Protein AF-A0A962YGZ7-F1 (afdb_monomer_lite)

Foldseek 3Di:
DLVVLLVLLLVLLLVLLVQQPPWDDDDPDTDGPSVVSVVSNVVSLVCCCVPVHPVRSVVSVVVSVVSNVVSD

Secondary structure (DSSP, 8-state):
-HHHHHHHHHHHHHHHHHGGG-EEEETTEEEETHHHHHHHHHHHHHHHHHHS-HHHHHHHHHHHHHHHHHH-

Radius of gyration: 13.18 Å; chains: 1; bounding box: 29×22×38 Å

Structure (mmCIF, N/CA/C/O backbone):
data_AF-A0A962YGZ7-F1
#
_entry.id   AF-A0A962YGZ7-F1
#
loop_
_atom_site.group_PDB
_atom_site.id
_atom_site.type_symbol
_atom_site.label_atom_id
_atom_site.label_alt_id
_atom_site.label_comp_id
_atom_site.label_asym_id
_atom_site.label_entity_id
_atom_site.label_seq_id
_atom_site.pdbx_PDB_ins_code
_atom_site.Cartn_x
_atom_site.Cartn_y
_atom_site.Cartn_z
_atom_site.occupancy
_atom_site.B_iso_or_equiv
_atom_site.auth_seq_id
_atom_site.auth_comp_id
_atom_site.auth_asym_id
_atom_site.auth_atom_id
_atom_site.pdbx_PDB_model_num
ATOM 1 N N . MET A 1 1 ? -18.516 -2.559 1.884 1.00 76.31 1 MET A N 1
ATOM 2 C CA . MET A 1 1 ? -17.692 -1.479 1.296 1.00 76.31 1 MET A CA 1
ATOM 3 C C . MET A 1 1 ? -16.265 -1.497 1.853 1.00 76.31 1 MET A C 1
ATOM 5 O O . MET A 1 1 ? -15.351 -1.719 1.076 1.00 76.31 1 MET A O 1
ATOM 9 N N . TYR A 1 2 ? -16.063 -1.378 3.174 1.00 87.75 2 TYR A N 1
ATOM 10 C CA . TYR A 1 2 ? -14.730 -1.369 3.814 1.00 87.75 2 TYR A CA 1
ATOM 11 C C . TYR A 1 2 ? -13.803 -2.532 3.413 1.00 87.75 2 TYR A C 1
ATOM 13 O O . TYR A 1 2 ? -12.709 -2.308 2.913 1.00 87.75 2 TYR A O 1
ATOM 21 N N . VAL A 1 3 ? -14.268 -3.780 3.545 1.00 92.25 3 VAL A N 1
ATOM 22 C CA . VAL A 1 3 ? -13.471 -4.980 3.211 1.00 92.25 3 VAL A CA 1
ATOM 23 C C . VAL A 1 3 ? -13.064 -5.015 1.734 1.00 92.25 3 VAL A C 1
ATOM 25 O O . VAL A 1 3 ? -11.969 -5.454 1.406 1.00 92.25 3 VAL A O 1
ATOM 28 N N . PHE A 1 4 ? -13.917 -4.508 0.842 1.00 94.62 4 PHE A N 1
ATOM 29 C CA . PHE A 1 4 ? -13.639 -4.467 -0.593 1.00 94.62 4 PHE A CA 1
ATOM 30 C C . PHE A 1 4 ? -12.520 -3.468 -0.925 1.00 94.62 4 PHE A C 1
ATOM 32 O O . PHE A 1 4 ? -11.604 -3.803 -1.669 1.00 94.62 4 PHE A O 1
ATOM 39 N N . LEU A 1 5 ? -12.542 -2.283 -0.303 1.00 93.44 5 LEU A N 1
ATOM 40 C CA . LEU A 1 5 ? -11.464 -1.291 -0.406 1.00 93.44 5 LEU A CA 1
ATOM 41 C C . LEU A 1 5 ? -10.130 -1.841 0.115 1.00 93.44 5 LEU A C 1
ATOM 43 O O . LEU A 1 5 ? -9.099 -1.634 -0.516 1.00 93.44 5 LEU A O 1
ATOM 47 N N . ILE A 1 6 ? -10.150 -2.583 1.227 1.00 94.25 6 ILE A N 1
ATOM 48 C CA . ILE A 1 6 ? -8.948 -3.229 1.779 1.00 94.25 6 ILE A CA 1
ATOM 49 C C . ILE A 1 6 ? -8.417 -4.302 0.829 1.00 94.25 6 ILE A C 1
ATOM 51 O O . ILE A 1 6 ? -7.216 -4.354 0.580 1.00 94.25 6 ILE A O 1
ATOM 55 N N . ALA A 1 7 ? -9.296 -5.148 0.288 1.00 95.38 7 ALA A N 1
ATOM 56 C CA . ALA A 1 7 ? -8.902 -6.200 -0.641 1.00 95.38 7 ALA A CA 1
ATOM 57 C C . ALA A 1 7 ? -8.252 -5.618 -1.904 1.00 95.38 7 ALA A C 1
ATOM 59 O O . ALA A 1 7 ? -7.186 -6.081 -2.306 1.00 95.38 7 ALA A O 1
ATOM 60 N N . ILE A 1 8 ? -8.846 -4.567 -2.485 1.00 95.38 8 ILE A N 1
ATOM 61 C CA . ILE A 1 8 ? -8.266 -3.856 -3.633 1.00 95.38 8 ILE A CA 1
ATOM 62 C C . ILE A 1 8 ? -6.933 -3.218 -3.249 1.00 95.38 8 ILE A C 1
ATOM 64 O O . ILE A 1 8 ? -5.963 -3.374 -3.982 1.00 95.38 8 ILE A O 1
ATOM 68 N N . PHE A 1 9 ? -6.853 -2.552 -2.095 1.00 96.00 9 PHE A N 1
ATOM 69 C CA . PHE A 1 9 ? -5.613 -1.942 -1.625 1.00 96.00 9 PHE A CA 1
ATOM 70 C C . PHE A 1 9 ? -4.476 -2.968 -1.513 1.00 96.00 9 PHE A C 1
ATOM 72 O O . PHE A 1 9 ? -3.411 -2.756 -2.084 1.00 96.00 9 PHE A O 1
ATOM 79 N N . ILE A 1 10 ? -4.699 -4.097 -0.833 1.00 95.50 10 ILE A N 1
ATOM 80 C CA . ILE A 1 10 ? -3.670 -5.132 -0.641 1.00 95.50 10 ILE A CA 1
ATOM 81 C C . ILE A 1 10 ? -3.291 -5.783 -1.980 1.00 95.50 10 ILE A C 1
ATOM 83 O O . ILE A 1 10 ? -2.105 -5.963 -2.264 1.00 95.50 10 ILE A O 1
ATOM 87 N N . ALA A 1 11 ? -4.271 -6.096 -2.833 1.00 94.94 11 ALA A N 1
ATOM 88 C CA . ALA A 1 11 ? -4.012 -6.667 -4.153 1.00 94.94 11 ALA A CA 1
ATOM 89 C C . ALA A 1 11 ? -3.1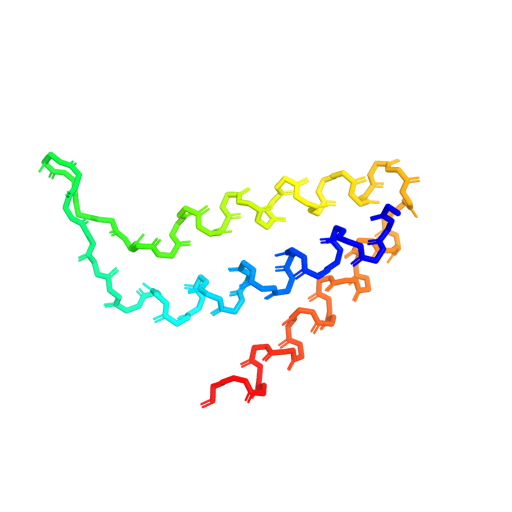99 -5.704 -5.032 1.00 94.94 11 ALA A C 1
ATOM 91 O O . ALA A 1 11 ? -2.185 -6.091 -5.605 1.00 94.94 11 ALA A O 1
ATOM 92 N N . SER A 1 12 ? -3.587 -4.430 -5.105 1.00 94.69 12 SER A N 1
ATOM 93 C CA . SER A 1 12 ? -2.847 -3.428 -5.872 1.00 94.69 12 SER A CA 1
ATOM 94 C C . SER A 1 12 ? -1.455 -3.176 -5.296 1.00 94.69 12 SER A C 1
ATOM 96 O O . SER A 1 12 ? -0.505 -3.074 -6.065 1.00 94.69 12 SER A O 1
ATOM 98 N N . LEU A 1 13 ? -1.295 -3.141 -3.971 1.00 95.69 13 LEU A N 1
ATOM 99 C CA . LEU A 1 13 ? 0.006 -2.933 -3.331 1.00 95.69 13 LEU A CA 1
ATOM 100 C C . LEU A 1 13 ? 0.984 -4.074 -3.641 1.00 95.69 13 LEU A C 1
ATOM 102 O O . LEU A 1 13 ? 2.132 -3.831 -4.010 1.00 95.69 13 LEU A O 1
ATOM 106 N N . THR A 1 14 ? 0.524 -5.318 -3.532 1.00 94.38 14 THR A N 1
ATOM 107 C CA . THR A 1 14 ? 1.343 -6.504 -3.828 1.00 94.38 14 THR A CA 1
ATOM 108 C C . THR A 1 14 ? 1.674 -6.606 -5.317 1.00 94.38 14 THR A C 1
ATOM 110 O O . THR A 1 14 ? 2.828 -6.846 -5.670 1.00 94.38 14 THR A O 1
ATOM 113 N N . ILE A 1 15 ? 0.716 -6.318 -6.206 1.00 93.88 15 ILE A N 1
ATOM 114 C CA . ILE A 1 15 ? 0.963 -6.223 -7.654 1.00 93.88 15 ILE A CA 1
ATOM 115 C C . ILE A 1 15 ? 1.986 -5.122 -7.963 1.00 93.88 15 ILE A C 1
ATOM 117 O O . ILE A 1 15 ? 2.892 -5.345 -8.765 1.00 93.88 15 ILE A O 1
ATOM 121 N N . ALA A 1 16 ? 1.881 -3.952 -7.324 1.00 93.12 16 ALA A N 1
ATOM 122 C CA . ALA A 1 16 ? 2.820 -2.849 -7.515 1.00 93.12 16 ALA A CA 1
ATOM 123 C C . ALA A 1 16 ? 4.254 -3.258 -7.158 1.00 93.12 16 ALA A C 1
ATOM 125 O O . ALA A 1 16 ? 5.179 -2.948 -7.907 1.00 93.12 16 ALA A O 1
ATOM 126 N N . ALA A 1 17 ? 4.426 -3.993 -6.055 1.00 92.31 17 ALA A N 1
ATOM 127 C CA . ALA A 1 17 ? 5.724 -4.500 -5.627 1.00 92.31 17 ALA A CA 1
ATOM 128 C C . ALA A 1 17 ? 6.299 -5.541 -6.600 1.00 92.31 17 ALA A C 1
ATOM 130 O O . ALA A 1 17 ? 7.458 -5.429 -6.995 1.00 92.31 17 ALA A O 1
ATOM 131 N N . VAL A 1 18 ? 5.490 -6.500 -7.065 1.00 91.19 18 VAL A N 1
ATOM 132 C CA . VAL A 1 18 ? 5.925 -7.506 -8.055 1.00 91.19 18 VAL A CA 1
ATOM 133 C C . VAL A 1 18 ? 6.303 -6.852 -9.389 1.00 91.19 18 VAL A C 1
ATOM 135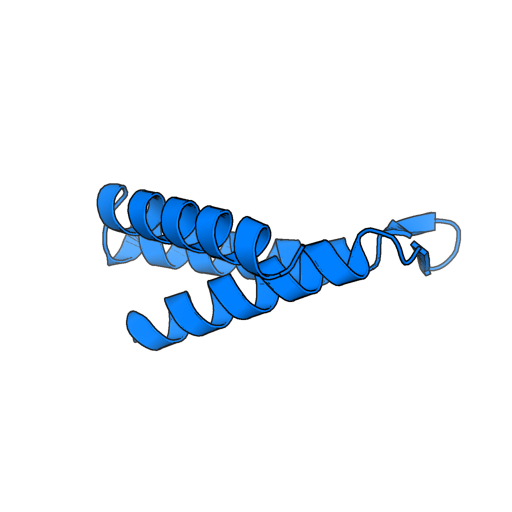 O O . VAL A 1 18 ? 7.287 -7.228 -10.027 1.00 91.19 18 VAL A O 1
ATOM 138 N N . LEU A 1 19 ? 5.540 -5.844 -9.814 1.00 91.50 19 LEU A N 1
ATOM 139 C CA . LEU A 1 19 ? 5.769 -5.110 -11.057 1.00 91.50 19 LEU A CA 1
ATOM 140 C C . LEU A 1 19 ? 6.821 -3.999 -10.932 1.00 91.50 19 LEU A C 1
ATOM 142 O O . LEU A 1 19 ? 7.143 -3.372 -11.941 1.00 91.50 19 LEU A O 1
ATOM 146 N N . ALA A 1 20 ? 7.382 -3.756 -9.744 1.00 87.94 20 ALA A N 1
ATOM 147 C CA . ALA A 1 20 ? 8.369 -2.698 -9.527 1.00 87.94 20 ALA A CA 1
ATOM 148 C C . ALA A 1 20 ? 9.646 -2.903 -10.362 1.00 87.94 20 ALA A C 1
ATOM 150 O O . ALA A 1 20 ? 10.273 -1.932 -10.778 1.00 87.94 20 ALA A O 1
ATOM 151 N N . SER A 1 21 ? 10.001 -4.158 -10.654 1.00 85.62 21 SER A N 1
ATOM 152 C CA . SER A 1 21 ? 11.160 -4.523 -11.480 1.00 85.62 21 SER A CA 1
ATOM 153 C C . SER A 1 21 ? 10.882 -4.498 -12.989 1.00 85.62 21 SER A C 1
ATOM 155 O O . SER A 1 21 ? 11.820 -4.519 -13.787 1.00 85.62 21 SER A O 1
ATOM 157 N N . LYS A 1 22 ? 9.610 -4.444 -13.412 1.00 87.44 22 LYS A N 1
ATOM 158 C CA . LYS A 1 22 ? 9.2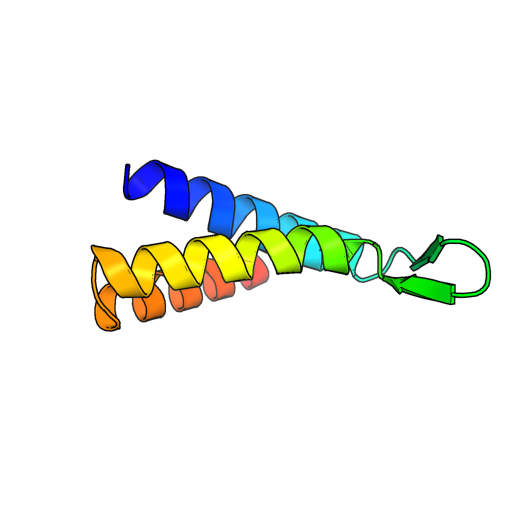32 -4.376 -14.829 1.00 87.44 22 LYS A CA 1
ATOM 159 C C . LYS A 1 22 ? 9.114 -2.923 -15.261 1.00 87.44 22 LYS A C 1
ATOM 161 O O . LYS A 1 22 ? 8.195 -2.224 -14.849 1.00 87.44 22 LYS A O 1
ATOM 166 N N . ILE A 1 23 ? 10.010 -2.483 -16.136 1.00 90.00 23 ILE A N 1
ATOM 167 C CA . ILE A 1 23 ? 9.926 -1.161 -16.759 1.00 90.00 23 ILE A CA 1
ATOM 168 C C . ILE A 1 23 ? 9.075 -1.261 -18.025 1.00 90.00 23 ILE A C 1
ATOM 170 O O . ILE A 1 23 ? 9.317 -2.113 -18.879 1.00 90.00 23 ILE A O 1
ATOM 174 N N . ILE A 1 24 ? 8.076 -0.389 -18.129 1.00 88.81 24 ILE A N 1
ATOM 175 C CA . ILE A 1 24 ? 7.254 -0.201 -19.323 1.00 88.81 24 ILE A CA 1
ATOM 176 C C . ILE A 1 24 ? 7.624 1.112 -20.001 1.00 88.81 24 ILE A C 1
ATOM 178 O O . ILE A 1 24 ? 7.987 2.095 -19.351 1.00 88.81 24 ILE A O 1
ATOM 182 N N . GLN A 1 25 ? 7.520 1.120 -21.325 1.00 89.31 25 GLN A N 1
ATOM 183 C CA . GLN A 1 25 ? 7.778 2.299 -22.134 1.00 89.31 25 GLN A CA 1
ATOM 184 C C . GLN A 1 25 ? 6.446 2.950 -22.514 1.00 89.31 25 GLN A C 1
ATOM 186 O O . GLN A 1 25 ? 5.614 2.338 -23.183 1.00 89.31 25 GLN A O 1
ATOM 191 N N . ILE A 1 26 ? 6.237 4.188 -22.071 1.00 85.44 26 ILE A N 1
ATOM 192 C CA . ILE A 1 26 ? 5.071 5.009 -22.407 1.00 85.44 26 ILE A CA 1
ATOM 193 C C . ILE A 1 26 ? 5.584 6.168 -23.264 1.00 85.44 26 ILE A C 1
ATOM 195 O O . ILE A 1 26 ? 6.036 7.200 -22.762 1.00 85.44 26 ILE A O 1
ATOM 199 N N . GLY A 1 27 ? 5.586 5.964 -24.583 1.00 85.94 27 GLY A N 1
ATOM 200 C CA . GLY A 1 27 ? 6.192 6.899 -25.531 1.00 85.94 27 GLY A CA 1
ATOM 201 C C . GLY A 1 27 ? 7.703 7.035 -25.309 1.00 85.94 27 GLY A C 1
ATOM 202 O O . GLY A 1 27 ? 8.451 6.077 -25.490 1.00 85.94 27 GLY A O 1
ATOM 203 N N . ILE A 1 28 ? 8.150 8.231 -24.918 1.00 88.19 28 ILE A N 1
ATOM 204 C CA . ILE A 1 28 ? 9.571 8.555 -24.678 1.00 88.19 28 ILE A CA 1
ATOM 205 C C . ILE A 1 28 ? 9.985 8.294 -23.215 1.00 88.19 28 ILE A C 1
ATOM 207 O O . ILE A 1 28 ? 11.162 8.385 -22.878 1.00 88.19 28 ILE A O 1
ATOM 211 N N . PHE A 1 29 ? 9.033 7.973 -22.333 1.00 86.44 29 PHE A N 1
ATOM 212 C CA . PHE A 1 29 ? 9.290 7.776 -20.908 1.00 86.44 29 PHE A CA 1
ATOM 213 C C . PHE A 1 29 ? 9.384 6.289 -20.557 1.00 86.44 29 PHE A C 1
ATOM 215 O O . PHE A 1 29 ? 8.525 5.493 -20.940 1.00 86.44 29 PHE A O 1
ATOM 222 N N . SER A 1 30 ? 10.401 5.936 -19.772 1.00 86.88 30 SER A N 1
ATOM 223 C CA . SER A 1 30 ? 10.571 4.608 -19.176 1.00 86.88 30 SER A CA 1
ATOM 224 C C . SER A 1 30 ? 10.154 4.667 -17.714 1.00 86.88 30 SER A C 1
ATOM 226 O O . SER A 1 30 ? 10.776 5.370 -16.918 1.00 86.88 30 SER A O 1
ATOM 228 N N . VAL A 1 31 ? 9.088 3.953 -17.362 1.00 88.62 31 VAL A N 1
ATOM 229 C CA . VAL A 1 31 ? 8.452 4.045 -16.043 1.00 88.62 31 VAL A CA 1
ATOM 230 C C . VAL A 1 31 ? 8.224 2.637 -15.483 1.00 88.62 31 VAL A C 1
ATOM 232 O O . VAL A 1 31 ? 7.864 1.736 -16.243 1.00 88.62 31 VAL A O 1
ATOM 235 N N . PRO A 1 32 ? 8.409 2.397 -14.172 1.00 89.75 32 PRO A N 1
ATOM 236 C CA . PRO A 1 32 ? 8.019 1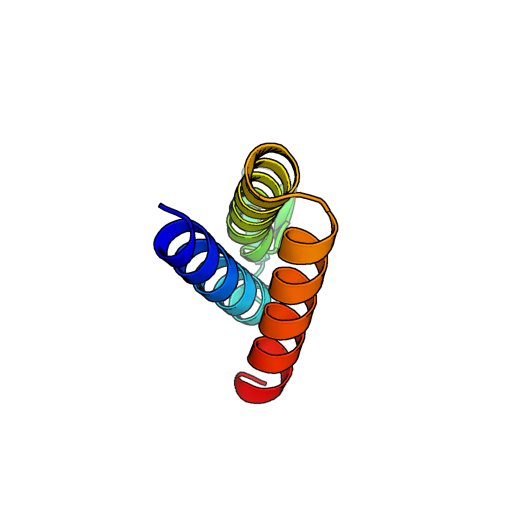.134 -13.553 1.00 89.75 32 PRO A CA 1
ATOM 237 C C . PRO A 1 32 ? 6.531 0.830 -13.769 1.00 89.75 32 PRO A C 1
ATOM 239 O O . PRO A 1 32 ? 5.670 1.665 -13.494 1.00 89.75 32 PRO A O 1
ATOM 242 N N . ALA A 1 33 ? 6.210 -0.390 -14.192 1.00 89.44 33 ALA A N 1
ATOM 243 C CA . ALA A 1 33 ? 4.837 -0.842 -14.412 1.00 89.44 33 ALA A CA 1
ATOM 244 C C . ALA A 1 33 ? 3.990 -0.783 -13.132 1.00 89.44 33 ALA A C 1
ATOM 246 O O . ALA A 1 33 ? 2.780 -0.563 -13.193 1.00 89.44 33 ALA A O 1
ATOM 247 N N . GLY A 1 34 ? 4.631 -0.915 -11.967 1.00 90.00 34 GLY A N 1
ATOM 248 C CA . GLY A 1 34 ? 3.979 -0.820 -10.662 1.00 90.00 34 GLY A CA 1
ATOM 249 C C . GLY A 1 34 ? 3.330 0.537 -10.356 1.00 90.00 34 GLY A C 1
ATOM 250 O O . GLY A 1 34 ? 2.474 0.598 -9.477 1.00 90.00 34 GLY A O 1
ATOM 251 N N . ILE A 1 35 ? 3.659 1.615 -11.083 1.00 89.75 35 ILE A N 1
ATOM 252 C CA . ILE A 1 35 ? 3.084 2.950 -10.832 1.00 89.75 35 ILE A CA 1
ATOM 253 C C . ILE A 1 35 ? 1.559 2.977 -10.969 1.00 89.75 35 ILE A C 1
ATOM 255 O O . ILE A 1 35 ? 0.894 3.599 -10.144 1.00 89.75 35 ILE A O 1
ATOM 259 N N . LEU A 1 36 ? 0.995 2.258 -11.944 1.00 88.88 36 LEU A N 1
ATOM 260 C CA . LEU A 1 36 ? -0.460 2.204 -12.131 1.00 88.88 36 LEU A CA 1
ATOM 261 C C . LEU A 1 36 ? -1.159 1.578 -10.920 1.00 88.88 36 LEU A C 1
ATOM 263 O O . LEU A 1 36 ? -2.194 2.060 -10.464 1.00 88.88 36 LEU A O 1
ATOM 267 N N . ALA A 1 37 ? -0.565 0.520 -10.370 1.00 91.81 37 ALA A N 1
ATOM 268 C CA . ALA A 1 37 ? -1.087 -0.148 -9.191 1.00 91.81 37 ALA A CA 1
ATOM 269 C C . ALA A 1 37 ? -0.929 0.726 -7.931 1.00 91.81 37 ALA A C 1
ATOM 271 O O . ALA A 1 37 ? -1.842 0.772 -7.104 1.00 91.81 37 ALA A O 1
ATOM 272 N N . TYR A 1 38 ? 0.150 1.513 -7.828 1.00 91.75 38 TYR A N 1
ATOM 273 C CA . TYR A 1 38 ? 0.289 2.503 -6.758 1.00 91.75 38 TYR A CA 1
ATOM 274 C C . TYR A 1 38 ? -0.792 3.590 -6.803 1.00 91.75 38 TYR A C 1
ATOM 276 O O . TYR A 1 38 ? -1.335 3.947 -5.756 1.00 91.75 38 TYR A O 1
ATOM 284 N N . SER A 1 39 ? -1.181 4.077 -7.986 1.00 92.19 39 SER A N 1
ATOM 285 C CA . SER A 1 39 ? -2.285 5.043 -8.106 1.00 92.19 39 SER A CA 1
ATOM 286 C C . SER A 1 39 ? -3.591 4.512 -7.502 1.00 92.19 39 SER A C 1
ATOM 288 O O . SER A 1 39 ? -4.294 5.245 -6.807 1.00 92.19 39 SER A O 1
ATOM 290 N N . ILE A 1 40 ? -3.882 3.220 -7.688 1.00 94.31 40 ILE A N 1
ATOM 291 C CA . ILE A 1 40 ? -5.058 2.567 -7.094 1.00 94.31 40 ILE A CA 1
ATOM 292 C C . ILE A 1 40 ? -4.925 2.485 -5.569 1.00 94.31 40 ILE A C 1
ATOM 294 O O . ILE A 1 40 ? -5.890 2.764 -4.853 1.00 94.31 40 ILE A O 1
ATOM 298 N N . THR A 1 41 ? -3.737 2.149 -5.049 1.00 94.62 41 THR A N 1
ATOM 299 C CA . THR A 1 41 ? -3.520 2.105 -3.594 1.00 94.62 41 THR A CA 1
ATOM 300 C C . THR A 1 41 ? -3.718 3.463 -2.927 1.00 94.62 41 THR A C 1
ATOM 302 O O . THR A 1 41 ? -4.342 3.516 -1.867 1.00 94.62 41 THR A O 1
ATOM 305 N N . PHE A 1 42 ? -3.268 4.558 -3.551 1.00 93.94 42 PHE A N 1
ATOM 306 C CA . PHE A 1 42 ? -3.489 5.908 -3.028 1.00 93.94 42 PHE A CA 1
ATOM 307 C C . PHE A 1 42 ? -4.978 6.242 -2.963 1.00 93.94 42 PHE A C 1
ATOM 309 O O . PHE A 1 42 ? -5.472 6.564 -1.886 1.00 93.94 42 PHE A O 1
ATOM 316 N N . ALA A 1 43 ? -5.712 6.035 -4.059 1.00 94.81 43 ALA A N 1
ATOM 317 C CA . ALA A 1 43 ? -7.153 6.278 -4.087 1.00 94.81 43 ALA A CA 1
ATOM 318 C C . ALA A 1 43 ? -7.906 5.461 -3.020 1.00 94.81 43 ALA A C 1
ATOM 320 O O . ALA A 1 43 ? -8.777 5.987 -2.329 1.00 94.81 43 ALA A O 1
ATOM 321 N N . CYS A 1 44 ? -7.549 4.185 -2.831 1.00 94.81 44 CYS A N 1
ATOM 322 C CA . CYS A 1 44 ? -8.159 3.360 -1.786 1.00 94.81 44 CYS A CA 1
ATOM 323 C C . CYS A 1 44 ? -7.833 3.884 -0.383 1.00 94.81 44 CYS A C 1
ATOM 325 O O . CYS A 1 44 ? -8.719 3.933 0.467 1.00 94.81 44 CYS A O 1
ATOM 327 N N . THR A 1 45 ? -6.584 4.280 -0.134 1.00 94.75 45 THR A N 1
ATOM 328 C CA . THR A 1 45 ? -6.154 4.773 1.183 1.00 94.75 45 THR A CA 1
ATOM 329 C C . THR A 1 45 ? -6.832 6.094 1.532 1.00 94.75 45 THR A C 1
ATOM 331 O O . THR A 1 45 ? -7.256 6.260 2.676 1.00 94.75 45 THR A O 1
ATOM 334 N N . ASP A 1 46 ? -7.001 6.986 0.553 1.00 95.31 46 ASP A N 1
ATOM 335 C CA . ASP A 1 46 ? -7.698 8.264 0.724 1.00 95.31 46 ASP A CA 1
ATOM 336 C C . ASP A 1 46 ? -9.174 8.047 1.071 1.00 95.31 46 ASP A C 1
ATOM 338 O O . ASP A 1 46 ? -9.641 8.547 2.095 1.00 95.31 46 ASP A O 1
ATOM 342 N N . ILE A 1 47 ? -9.884 7.203 0.308 1.00 95.25 47 ILE A N 1
ATOM 343 C CA . ILE A 1 47 ? -11.286 6.854 0.597 1.00 95.25 47 ILE A CA 1
ATOM 344 C C . ILE A 1 47 ? -11.406 6.203 1.980 1.00 95.25 47 ILE A C 1
ATOM 346 O O . ILE A 1 47 ? -12.326 6.507 2.742 1.00 95.25 47 ILE A O 1
ATOM 350 N N . ILE A 1 48 ? -10.483 5.299 2.330 1.00 94.19 48 ILE A N 1
ATOM 351 C CA . ILE A 1 48 ? -10.489 4.657 3.646 1.00 94.19 48 ILE A CA 1
ATOM 352 C C . ILE A 1 48 ? -10.286 5.699 4.754 1.00 94.19 48 ILE A C 1
ATOM 354 O O . ILE A 1 48 ? -10.991 5.664 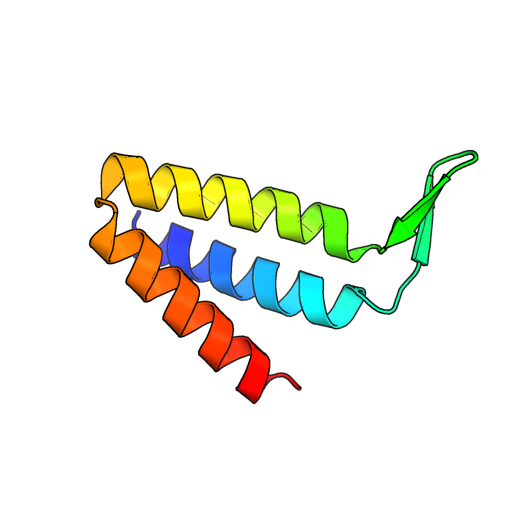5.763 1.00 94.19 48 ILE A O 1
ATOM 358 N N . GLY A 1 49 ? -9.349 6.628 4.568 1.00 96.00 49 GLY A N 1
ATOM 359 C CA . GLY A 1 49 ? -9.036 7.675 5.535 1.00 96.00 49 GLY A CA 1
ATOM 360 C C . GLY A 1 49 ? -10.171 8.675 5.736 1.00 96.00 49 GLY A C 1
ATOM 361 O O . GLY A 1 49 ? -10.410 9.087 6.872 1.00 96.00 49 GLY A O 1
ATOM 362 N N . GLU A 1 50 ? -10.876 9.032 4.664 1.00 95.94 50 GLU A N 1
ATOM 363 C CA . GLU A 1 50 ? -11.992 9.979 4.689 1.00 95.94 50 GLU A CA 1
ATOM 364 C C . GLU A 1 50 ? -13.263 9.358 5.284 1.00 95.94 50 GLU A C 1
ATOM 366 O O . GLU A 1 50 ? -13.900 9.962 6.144 1.00 95.94 50 GLU A O 1
ATOM 371 N N . VAL A 1 51 ? -13.602 8.124 4.891 1.00 95.88 51 VAL A N 1
ATOM 372 C CA . VAL A 1 51 ? -14.865 7.477 5.288 1.00 95.88 51 VAL A CA 1
ATOM 373 C C . VAL A 1 51 ? -14.756 6.729 6.619 1.00 95.88 51 VAL A C 1
ATOM 375 O O . VAL A 1 51 ? -15.692 6.748 7.415 1.00 95.88 51 VAL A O 1
ATOM 378 N N . TYR A 1 52 ? -13.632 6.054 6.875 1.00 93.38 52 TYR A N 1
ATOM 379 C CA . TYR A 1 52 ? -13.442 5.187 8.051 1.00 93.38 52 TYR A CA 1
ATOM 380 C C . TYR A 1 52 ? -12.434 5.757 9.056 1.00 93.38 52 TYR A C 1
ATOM 382 O O . TYR A 1 52 ? -12.191 5.166 10.110 1.00 93.38 52 TYR A O 1
ATOM 390 N N . GLY A 1 53 ? -11.865 6.925 8.754 1.00 95.12 53 GLY A N 1
ATOM 391 C CA . GLY A 1 53 ? -10.957 7.651 9.625 1.00 95.12 53 GLY A CA 1
ATOM 392 C C . GLY A 1 53 ? -9.485 7.270 9.460 1.00 95.12 53 GLY A C 1
ATOM 393 O O . GLY A 1 53 ? -9.101 6.202 8.977 1.00 95.12 53 GLY A O 1
ATOM 394 N N . LYS A 1 54 ? -8.618 8.166 9.942 1.00 93.25 54 LYS A N 1
ATOM 395 C CA . LYS A 1 54 ? -7.155 8.057 9.803 1.00 93.25 54 LYS A CA 1
ATOM 396 C C . LYS A 1 54 ? -6.556 6.825 10.489 1.00 93.25 54 LYS A C 1
ATOM 398 O O . LYS A 1 54 ? -5.547 6.302 10.024 1.00 93.25 54 LYS A O 1
ATOM 403 N N . GLN A 1 55 ? -7.152 6.362 11.591 1.00 94.00 55 GLN A N 1
ATOM 404 C CA . GLN A 1 55 ? -6.676 5.163 12.292 1.00 94.00 55 GLN A CA 1
ATOM 405 C C . GLN A 1 55 ? -6.898 3.904 11.447 1.00 94.00 55 GLN A C 1
ATOM 407 O O . GLN A 1 55 ? -5.972 3.110 11.305 1.00 94.00 55 GLN A O 1
ATOM 412 N N . ALA A 1 56 ? -8.073 3.773 10.821 1.00 93.25 56 ALA A N 1
ATOM 413 C CA . ALA A 1 56 ? -8.386 2.662 9.928 1.00 93.25 56 ALA A CA 1
ATOM 414 C C . ALA A 1 56 ? -7.430 2.625 8.727 1.00 93.25 56 ALA A C 1
ATOM 416 O O . ALA A 1 56 ? -6.815 1.593 8.466 1.00 93.25 56 ALA A O 1
ATOM 417 N N . ALA A 1 57 ? -7.212 3.765 8.061 1.00 93.81 57 ALA A N 1
ATOM 418 C CA . ALA A 1 57 ? -6.255 3.860 6.955 1.00 93.81 57 ALA A CA 1
ATOM 419 C C . ALA A 1 57 ? -4.839 3.434 7.375 1.00 93.81 57 ALA A C 1
ATOM 421 O O . ALA A 1 57 ? -4.194 2.648 6.684 1.00 93.81 57 ALA A O 1
ATOM 422 N N . ARG A 1 58 ? -4.373 3.877 8.549 1.00 95.38 58 ARG A N 1
ATOM 423 C CA . ARG A 1 58 ? -3.054 3.497 9.071 1.00 95.38 58 ARG A CA 1
ATOM 424 C C . ARG A 1 58 ? -2.946 1.995 9.343 1.00 95.38 58 ARG A C 1
ATOM 426 O O . ARG A 1 58 ? -1.922 1.402 9.008 1.00 95.38 58 ARG A O 1
ATOM 433 N N . SER A 1 59 ? -3.980 1.377 9.913 1.00 95.38 59 SER A N 1
ATOM 434 C CA . SER A 1 59 ? -4.025 -0.076 10.119 1.00 95.38 59 SER A CA 1
ATOM 435 C C . SER A 1 59 ? -3.990 -0.845 8.798 1.00 95.38 59 SER A C 1
ATOM 437 O O . SER A 1 59 ? -3.288 -1.848 8.700 1.00 95.38 59 SER A O 1
ATOM 439 N N . VAL A 1 60 ? -4.692 -0.361 7.770 1.00 95.44 60 VAL A N 1
ATOM 440 C CA . VAL A 1 60 ? -4.705 -0.979 6.435 1.00 95.44 60 VAL A CA 1
ATOM 441 C C . VAL A 1 60 ? -3.339 -0.881 5.759 1.00 95.44 60 VAL A C 1
ATOM 443 O O . VAL A 1 60 ? -2.862 -1.874 5.218 1.00 95.44 60 VAL A O 1
ATOM 446 N N . VAL A 1 61 ? -2.660 0.265 5.856 1.00 94.69 61 VAL A N 1
ATOM 447 C CA . VAL A 1 61 ? -1.289 0.426 5.342 1.00 94.69 61 VAL A CA 1
ATOM 448 C C . VAL A 1 61 ? -0.314 -0.514 6.057 1.00 94.69 61 VAL A C 1
ATOM 450 O O . VAL A 1 61 ? 0.508 -1.150 5.402 1.00 94.69 61 VAL A O 1
ATOM 453 N N . LEU A 1 62 ? -0.431 -0.665 7.381 1.00 95.44 62 LEU A N 1
ATOM 454 C CA . LEU A 1 62 ? 0.365 -1.622 8.163 1.00 95.44 62 LEU A CA 1
ATOM 455 C C . LEU A 1 62 ? 0.115 -3.075 7.737 1.00 95.44 62 LEU A C 1
ATOM 457 O O . LEU A 1 62 ? 1.066 -3.835 7.566 1.00 95.44 62 LEU A O 1
ATOM 461 N N . ALA A 1 63 ? -1.147 -3.453 7.525 1.00 95.19 63 ALA A N 1
ATOM 462 C CA . ALA A 1 63 ? -1.503 -4.772 7.009 1.00 95.19 63 ALA A CA 1
ATOM 463 C C . ALA A 1 63 ? -0.963 -4.991 5.58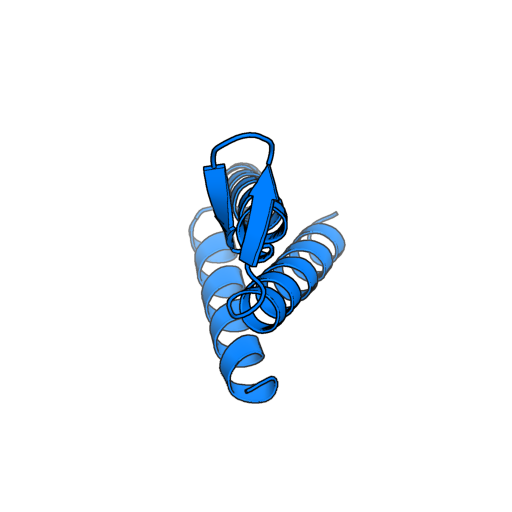5 1.00 95.19 63 ALA A C 1
ATOM 465 O O . ALA A 1 63 ? -0.440 -6.060 5.278 1.00 95.19 63 ALA A O 1
ATOM 466 N N . GLY A 1 64 ? -1.021 -3.962 4.735 1.00 94.75 64 GLY A N 1
ATOM 467 C CA . GLY A 1 64 ? -0.408 -3.971 3.410 1.00 94.75 64 GLY A CA 1
ATOM 468 C C . GLY A 1 64 ? 1.104 -4.179 3.477 1.00 94.75 64 GLY A C 1
ATOM 469 O O . GLY A 1 64 ? 1.638 -5.030 2.773 1.00 94.75 64 GLY A O 1
ATOM 470 N N . PHE A 1 65 ? 1.796 -3.487 4.379 1.00 93.81 65 PHE A N 1
ATOM 471 C CA . PHE A 1 65 ? 3.228 -3.689 4.590 1.00 93.81 65 PHE A CA 1
ATOM 472 C C . PHE A 1 65 ? 3.548 -5.121 5.041 1.00 93.81 65 PHE A C 1
ATOM 474 O O . PHE A 1 65 ? 4.448 -5.747 4.491 1.00 93.81 65 PHE A O 1
ATOM 481 N N . ALA A 1 66 ? 2.770 -5.683 5.971 1.00 95.88 66 ALA A N 1
ATOM 482 C CA . ALA A 1 66 ? 2.914 -7.084 6.368 1.00 95.88 66 ALA A CA 1
ATOM 483 C C . ALA A 1 66 ? 2.694 -8.048 5.185 1.00 95.88 66 ALA A C 1
ATOM 485 O O . ALA A 1 66 ? 3.424 -9.027 5.049 1.00 95.88 66 ALA A O 1
ATOM 486 N N . SER A 1 67 ? 1.744 -7.748 4.292 1.00 95.12 67 SER A N 1
ATOM 487 C CA . SER A 1 67 ? 1.524 -8.553 3.083 1.00 95.12 67 SER A CA 1
ATOM 488 C C . SER A 1 67 ? 2.708 -8.507 2.113 1.00 95.12 67 SER A C 1
ATOM 490 O O . SER A 1 67 ? 3.030 -9.524 1.509 1.00 95.12 67 SER A O 1
ATOM 492 N N . LEU A 1 68 ? 3.411 -7.373 2.010 1.00 92.88 68 LEU A N 1
ATOM 493 C CA . LEU A 1 68 ? 4.610 -7.260 1.177 1.00 92.88 68 LEU A CA 1
ATOM 494 C C . LEU A 1 68 ? 5.739 -8.161 1.679 1.00 92.88 68 LEU A C 1
ATOM 496 O O . LEU A 1 68 ? 6.400 -8.798 0.868 1.00 92.88 68 LEU A O 1
ATOM 500 N N . ILE A 1 69 ? 5.914 -8.258 3.000 1.00 92.62 69 ILE A N 1
ATOM 501 C CA . ILE A 1 69 ? 6.893 -9.170 3.615 1.00 92.62 69 ILE A CA 1
ATOM 502 C C . ILE A 1 69 ? 6.563 -10.632 3.290 1.00 92.62 69 ILE A C 1
ATOM 504 O O . ILE A 1 69 ? 7.466 -11.443 3.171 1.00 92.62 69 ILE A O 1
ATOM 508 N N . MET A 1 70 ? 5.281 -10.977 3.159 1.00 91.56 70 MET A N 1
ATOM 509 C CA . MET A 1 70 ? 4.856 -12.342 2.835 1.00 91.56 70 MET A CA 1
ATOM 510 C C . MET A 1 70 ? 5.025 -12.688 1.349 1.00 91.56 70 MET A C 1
ATOM 512 O O . MET A 1 70 ? 5.196 -13.855 1.009 1.00 91.56 70 MET A O 1
ATOM 516 N N . VAL A 1 71 ? 4.904 -11.696 0.465 1.00 87.81 71 VAL A N 1
ATOM 517 C CA . VAL A 1 71 ? 5.003 -11.883 -0.992 1.00 87.81 71 VAL A CA 1
ATOM 518 C C . VAL A 1 71 ? 6.457 -11.904 -1.478 1.00 87.81 71 VAL A C 1
ATOM 520 O O . VAL A 1 71 ? 6.728 -12.516 -2.511 1.00 87.81 71 VAL A O 1
ATOM 523 N N . MET A 1 72 ? 7.363 -11.226 -0.769 1.00 78.56 72 MET A N 1
ATOM 524 C CA . MET A 1 72 ? 8.798 -11.169 -1.073 1.00 78.56 72 MET A CA 1
ATOM 525 C C . MET A 1 72 ? 9.547 -12.389 -0.534 1.00 78.56 72 MET A C 1
ATOM 527 O O . MET A 1 72 ? 10.437 -12.874 -1.267 1.00 78.56 72 MET A O 1
#

Sequence (72 aa):
MYVFLIAIFIASLTIAAVLASKIIQIGIFSVPAGILAYSITFACTDIIGEVYGKQAARSVVLAGFASLIMVM

pLDDT: mean 92.14, std 3.9, range [76.31, 96.0]